Protein AF-A0A6N8JD54-F1 (afdb_monomer)

Radius of gyration: 19.66 Å; Cα contacts (8 Å, |Δi|>4): 72; chains: 1; bounding box: 43×62×32 Å

Mean predicted aligned error: 12.99 Å

Sequence (89 aa):
MNEEFEPHPDYIKGFNEGYILIKHMPELSDKLPASMGNSERGQGFQAGKNQYILEREKQLPSWLKSDRLSSLDKEDQERGKDKNDLDKE

Structure (mmCIF, N/CA/C/O backbone):
data_AF-A0A6N8JD54-F1
#
_entry.id   AF-A0A6N8JD54-F1
#
loop_
_atom_site.group_PDB
_atom_site.id
_atom_site.type_symbol
_atom_site.label_atom_id
_atom_site.label_alt_id
_atom_site.label_comp_id
_atom_site.label_asym_id
_atom_site.label_entity_id
_atom_site.label_seq_id
_atom_site.pdbx_PDB_ins_code
_atom_site.Cartn_x
_atom_site.Cartn_y
_atom_site.Cartn_z
_atom_site.occupancy
_atom_site.B_iso_or_equiv
_atom_site.auth_seq_id
_atom_site.auth_comp_id
_atom_site.auth_asym_id
_atom_site.auth_atom_id
_atom_site.pdbx_PDB_model_num
ATOM 1 N N . MET A 1 1 ? 27.090 9.397 9.526 1.00 41.78 1 MET A N 1
ATOM 2 C CA . MET A 1 1 ? 26.706 9.975 8.226 1.00 41.78 1 MET A CA 1
ATOM 3 C C . MET A 1 1 ? 25.238 9.655 8.054 1.00 41.78 1 MET A C 1
ATOM 5 O O . MET A 1 1 ? 24.910 8.478 8.030 1.00 41.78 1 MET A O 1
ATOM 9 N N . ASN A 1 2 ? 24.367 10.664 8.078 1.00 57.81 2 ASN A N 1
ATOM 10 C CA . ASN A 1 2 ? 22.983 10.478 7.653 1.00 57.81 2 ASN A CA 1
ATOM 11 C C . ASN A 1 2 ? 23.027 10.523 6.130 1.00 57.81 2 ASN A C 1
ATOM 13 O O . ASN A 1 2 ? 23.062 11.607 5.556 1.00 57.81 2 ASN A O 1
ATOM 17 N N . GLU A 1 3 ? 23.158 9.365 5.493 1.00 62.66 3 GLU A N 1
ATOM 18 C CA . GLU A 1 3 ? 22.852 9.269 4.070 1.00 62.66 3 GLU A CA 1
ATOM 19 C C . GLU A 1 3 ? 21.348 9.513 3.946 1.00 62.66 3 GLU A C 1
ATOM 21 O O . GLU A 1 3 ? 20.537 8.726 4.438 1.00 62.66 3 GLU A O 1
ATOM 26 N N . GLU A 1 4 ? 20.973 10.663 3.388 1.00 68.00 4 GLU A N 1
ATOM 27 C CA . GLU A 1 4 ? 19.595 10.926 2.990 1.00 68.00 4 GLU A CA 1
ATOM 28 C C . GLU A 1 4 ? 19.241 9.909 1.904 1.00 68.00 4 GLU A C 1
ATOM 30 O O . GLU A 1 4 ? 19.660 10.020 0.755 1.00 68.00 4 GLU A O 1
ATOM 35 N N . PHE A 1 5 ? 18.529 8.852 2.297 1.00 76.19 5 PHE A N 1
ATOM 36 C CA . PHE A 1 5 ? 17.985 7.886 1.357 1.00 76.19 5 PHE A CA 1
ATOM 37 C C . PHE A 1 5 ? 16.847 8.563 0.595 1.00 76.19 5 PHE A C 1
ATOM 39 O O . PHE A 1 5 ? 15.723 8.664 1.094 1.00 76.19 5 PHE A O 1
ATOM 46 N N . GLU A 1 6 ? 17.146 9.055 -0.603 1.00 83.31 6 GLU A N 1
ATOM 47 C CA . GLU A 1 6 ? 16.114 9.490 -1.533 1.00 83.31 6 GLU A CA 1
ATOM 48 C C . GLU A 1 6 ? 15.400 8.252 -2.097 1.00 83.31 6 GLU A C 1
ATOM 50 O O . GLU A 1 6 ? 16.034 7.410 -2.741 1.00 83.31 6 GLU A O 1
ATOM 55 N N . PRO A 1 7 ? 14.085 8.094 -1.855 1.00 85.19 7 PRO A N 1
ATOM 56 C CA . PRO A 1 7 ? 13.347 6.961 -2.389 1.00 85.19 7 PRO A CA 1
ATOM 57 C C . PRO A 1 7 ? 13.286 7.028 -3.916 1.00 85.19 7 PRO A C 1
ATOM 59 O O . PRO A 1 7 ? 13.255 8.105 -4.515 1.00 85.19 7 PRO A O 1
ATOM 62 N N . HIS A 1 8 ? 13.206 5.858 -4.552 1.00 92.62 8 HIS A N 1
ATOM 63 C CA . HIS A 1 8 ? 13.124 5.762 -6.004 1.00 92.62 8 HIS A CA 1
ATOM 64 C C 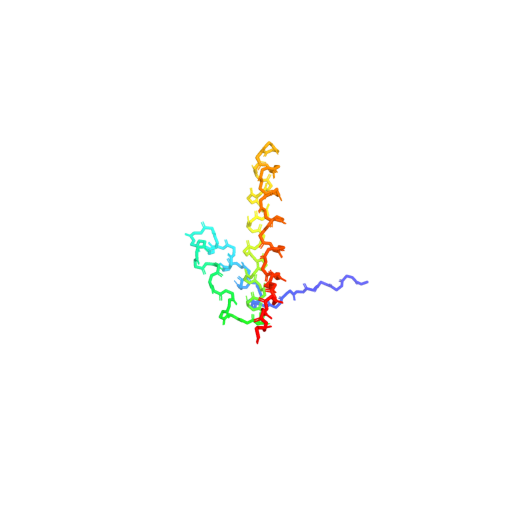. HIS A 1 8 ? 11.949 6.610 -6.548 1.00 92.62 8 HIS A C 1
ATOM 66 O O . HIS A 1 8 ? 10.849 6.562 -5.989 1.00 92.62 8 HIS A O 1
ATOM 72 N N . PRO A 1 9 ? 12.101 7.357 -7.659 1.00 95.56 9 PRO A N 1
ATOM 73 C CA . PRO A 1 9 ? 11.035 8.224 -8.172 1.00 95.56 9 PRO A CA 1
ATOM 74 C C . PRO A 1 9 ? 9.709 7.496 -8.431 1.00 95.56 9 PRO A C 1
ATOM 76 O O . PRO A 1 9 ? 8.628 8.041 -8.195 1.00 95.56 9 PRO A O 1
ATOM 79 N N . ASP A 1 10 ? 9.777 6.244 -8.886 1.00 95.38 10 ASP A N 1
ATOM 80 C CA . ASP A 1 10 ? 8.579 5.432 -9.120 1.00 95.38 10 ASP A CA 1
ATOM 81 C C . ASP A 1 10 ? 7.910 4.968 -7.826 1.00 95.38 10 ASP A C 1
ATOM 83 O O . ASP A 1 10 ? 6.685 4.848 -7.798 1.00 95.38 10 ASP A O 1
ATOM 87 N N . TYR A 1 11 ? 8.676 4.789 -6.747 1.00 96.44 11 TYR A N 1
ATOM 88 C CA . TYR A 1 11 ? 8.117 4.560 -5.418 1.00 96.44 11 TYR A CA 1
ATOM 89 C C . TYR A 1 11 ? 7.294 5.771 -4.976 1.00 96.44 11 TYR A C 1
ATOM 91 O O . TYR A 1 11 ? 6.142 5.619 -4.575 1.00 96.44 11 TYR A O 1
ATOM 99 N N . ILE A 1 12 ? 7.835 6.986 -5.127 1.00 96.62 12 ILE A N 1
ATOM 100 C CA . ILE A 1 12 ? 7.133 8.230 -4.763 1.00 96.62 12 ILE A CA 1
ATOM 101 C C . ILE A 1 12 ? 5.820 8.365 -5.549 1.00 96.62 12 ILE A C 1
ATOM 103 O O . ILE A 1 12 ? 4.777 8.697 -4.981 1.00 96.62 12 ILE A O 1
ATOM 107 N N . LYS A 1 13 ? 5.845 8.080 -6.857 1.00 96.75 13 LYS A N 1
ATOM 108 C CA . LYS A 1 13 ? 4.632 8.095 -7.692 1.00 96.75 13 LYS A CA 1
ATOM 109 C C . LYS A 1 13 ? 3.616 7.064 -7.220 1.00 96.75 13 LYS A C 1
ATOM 111 O O . LYS A 1 13 ? 2.463 7.424 -6.996 1.00 96.75 13 LYS A O 1
ATOM 116 N N . GLY A 1 14 ? 4.057 5.821 -7.030 1.00 96.56 14 GLY A N 1
ATOM 117 C CA . GLY A 1 14 ? 3.213 4.747 -6.522 1.00 96.56 14 GLY A CA 1
ATOM 118 C C . GLY A 1 14 ? 2.562 5.130 -5.199 1.00 96.56 14 GLY A C 1
ATOM 119 O O . GLY A 1 14 ? 1.351 5.007 -5.056 1.00 96.56 14 GLY A O 1
ATOM 120 N N . PHE A 1 15 ? 3.335 5.689 -4.270 1.00 97.50 15 PHE A N 1
ATOM 121 C CA . PHE A 1 15 ? 2.853 6.156 -2.972 1.00 97.50 15 PHE A CA 1
ATOM 122 C C . PHE A 1 15 ? 1.705 7.150 -3.093 1.00 97.50 15 PHE A C 1
ATOM 124 O O . PHE A 1 15 ? 0.631 6.934 -2.527 1.00 97.50 15 PHE A O 1
ATOM 131 N N . ASN A 1 16 ? 1.895 8.207 -3.879 1.00 97.44 16 ASN A N 1
ATOM 132 C CA . ASN A 1 16 ? 0.858 9.214 -4.077 1.00 97.44 16 ASN A CA 1
ATOM 133 C C . ASN A 1 16 ? -0.398 8.612 -4.725 1.00 97.44 16 ASN A C 1
ATOM 135 O O . ASN A 1 16 ? -1.515 8.917 -4.307 1.00 97.44 16 ASN A O 1
ATOM 139 N N . GLU A 1 17 ? -0.229 7.724 -5.707 1.00 96.31 17 GLU A N 1
ATOM 140 C CA . GLU A 1 17 ? -1.340 7.023 -6.356 1.00 96.31 17 GLU A CA 1
ATOM 141 C C . GLU A 1 17 ? -2.117 6.152 -5.369 1.00 96.31 17 GLU A C 1
ATOM 143 O O . GLU A 1 17 ? -3.340 6.253 -5.306 1.00 96.31 17 GLU A O 1
ATOM 148 N N . GLY A 1 18 ? -1.424 5.340 -4.5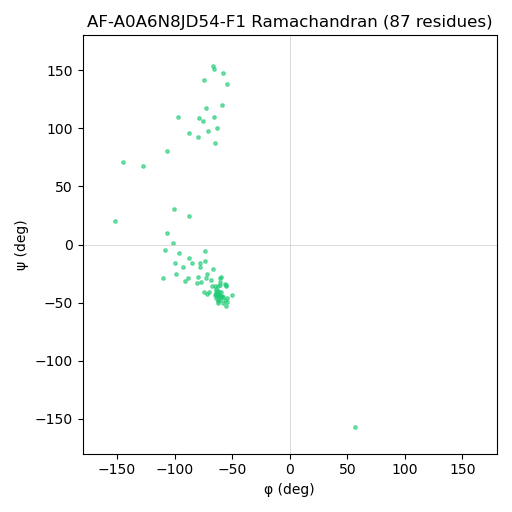68 1.00 96.44 18 GLY A N 1
ATOM 149 C CA . GLY A 1 18 ? -2.035 4.470 -3.565 1.00 96.44 18 GLY A CA 1
ATOM 150 C C . GLY A 1 18 ? -2.831 5.255 -2.532 1.00 96.44 18 GLY A C 1
ATOM 151 O O . GLY A 1 18 ? -3.984 4.917 -2.260 1.00 96.44 18 GLY A O 1
ATOM 152 N N . TYR A 1 19 ? -2.253 6.350 -2.033 1.00 97.56 19 TYR A N 1
ATOM 153 C CA . TYR A 1 19 ? -2.883 7.244 -1.060 1.00 97.56 19 TYR A CA 1
ATOM 154 C C . TYR A 1 19 ? -4.148 7.922 -1.614 1.00 97.56 19 TYR A C 1
ATOM 156 O O . TYR A 1 19 ? -5.182 7.991 -0.945 1.00 97.56 19 TYR A O 1
ATOM 164 N N . ILE A 1 20 ? -4.097 8.421 -2.852 1.00 97.38 20 ILE A N 1
ATOM 165 C CA . ILE A 1 20 ? -5.251 9.063 -3.497 1.00 97.38 20 ILE A CA 1
ATOM 166 C C . ILE A 1 20 ? -6.319 8.020 -3.834 1.00 97.38 20 ILE A C 1
ATOM 168 O O . ILE A 1 20 ? -7.513 8.268 -3.649 1.00 97.38 20 ILE A O 1
ATOM 172 N N . LEU A 1 21 ? -5.918 6.844 -4.311 1.00 96.44 21 LEU A N 1
ATOM 173 C CA . LEU A 1 21 ? -6.868 5.860 -4.801 1.00 96.44 21 LEU A CA 1
ATOM 174 C C . LEU A 1 21 ? -7.664 5.216 -3.672 1.00 96.44 21 LEU A C 1
ATOM 176 O O . LEU A 1 21 ? -8.877 5.122 -3.801 1.00 96.44 21 LEU A O 1
ATOM 180 N N . ILE A 1 22 ? -7.047 4.852 -2.544 1.00 95.94 22 ILE A N 1
ATOM 181 C CA . ILE A 1 22 ? -7.795 4.316 -1.392 1.00 95.94 22 ILE A CA 1
ATOM 182 C C . ILE A 1 22 ? -8.822 5.327 -0.857 1.00 95.94 22 ILE A C 1
ATOM 184 O O . ILE A 1 22 ? -9.907 4.948 -0.420 1.00 95.94 22 ILE A O 1
ATOM 188 N N . LYS A 1 23 ? -8.519 6.628 -0.951 1.00 94.25 23 LYS A N 1
ATOM 189 C CA . LYS A 1 23 ? -9.409 7.711 -0.517 1.00 94.25 23 LYS A CA 1
ATOM 190 C C . LYS A 1 23 ? -10.672 7.823 -1.373 1.00 94.25 23 LYS A C 1
ATOM 192 O O . LYS A 1 23 ? -11.716 8.199 -0.843 1.00 94.25 23 LYS A O 1
ATOM 197 N N . HIS A 1 24 ? -10.574 7.561 -2.676 1.00 96.62 24 HIS A N 1
ATOM 198 C CA . HIS A 1 24 ? -11.663 7.800 -3.630 1.00 96.62 24 HIS A CA 1
ATOM 199 C C . HIS A 1 24 ? -12.301 6.519 -4.183 1.00 96.62 24 HIS A C 1
ATOM 201 O O . HIS A 1 24 ? -13.476 6.531 -4.535 1.00 96.62 24 HIS A O 1
ATOM 207 N N . MET A 1 25 ? -11.542 5.428 -4.268 1.00 95.19 25 MET A N 1
ATOM 208 C CA . MET A 1 25 ? -11.923 4.151 -4.878 1.00 95.19 25 MET A CA 1
ATOM 209 C C . MET A 1 25 ? -11.307 2.970 -4.100 1.00 95.19 25 MET A C 1
ATOM 211 O O . MET A 1 25 ? -10.393 2.304 -4.600 1.00 95.19 25 MET A O 1
ATOM 215 N N . PRO A 1 26 ? -11.784 2.686 -2.874 1.00 91.88 26 PRO A N 1
ATOM 216 C CA . PRO A 1 26 ? -11.163 1.694 -2.000 1.00 91.88 26 PRO A CA 1
ATOM 217 C C . PRO A 1 26 ? -11.158 0.280 -2.592 1.00 91.88 26 PRO A C 1
ATOM 219 O O . PRO A 1 26 ? -10.113 -0.362 -2.625 1.00 91.88 26 PRO A O 1
ATOM 222 N N . GLU A 1 27 ? -12.269 -0.160 -3.188 1.00 91.56 27 GLU A N 1
ATOM 223 C CA . GLU A 1 27 ? -12.362 -1.493 -3.803 1.00 91.56 27 GLU A CA 1
ATOM 224 C C . GLU A 1 27 ? -11.351 -1.707 -4.938 1.00 91.56 27 GLU A C 1
ATOM 226 O O . GLU A 1 27 ? -10.853 -2.815 -5.147 1.00 91.56 27 GLU A O 1
ATOM 231 N N . LEU A 1 28 ? -11.052 -0.649 -5.696 1.00 90.62 28 LEU A N 1
ATOM 232 C CA . LEU A 1 28 ? -10.057 -0.703 -6.762 1.00 90.62 28 LEU A CA 1
ATOM 233 C C . LEU A 1 28 ? -8.641 -0.732 -6.177 1.00 90.62 28 LEU A C 1
ATOM 235 O O . LEU A 1 28 ? -7.794 -1.496 -6.644 1.00 90.62 28 LEU A O 1
ATOM 239 N N . SER A 1 29 ? -8.401 0.065 -5.134 1.00 92.12 29 SER A N 1
ATOM 240 C CA . SER A 1 29 ? -7.132 0.093 -4.403 1.00 92.12 29 SER A CA 1
ATOM 241 C C . SER A 1 29 ? -6.789 -1.254 -3.757 1.00 92.12 29 SER A C 1
ATOM 243 O O . SER A 1 29 ? -5.613 -1.592 -3.650 1.00 92.12 29 SER A O 1
ATOM 245 N N . ASP A 1 30 ? -7.786 -2.064 -3.400 1.00 89.94 30 ASP A N 1
ATOM 246 C CA . ASP A 1 30 ? -7.571 -3.411 -2.860 1.00 89.94 30 ASP A CA 1
ATOM 247 C C . ASP A 1 30 ? -7.197 -4.448 -3.925 1.00 89.94 30 ASP A C 1
ATOM 249 O O . ASP A 1 30 ? -6.419 -5.360 -3.649 1.00 89.94 30 ASP A O 1
ATOM 253 N N . LYS A 1 31 ? -7.701 -4.302 -5.155 1.00 90.75 31 LYS A N 1
ATOM 254 C CA . LYS A 1 31 ? -7.485 -5.275 -6.243 1.00 90.75 31 LYS A CA 1
ATOM 255 C C . LYS A 1 31 ? -6.214 -5.009 -7.052 1.00 90.75 31 LYS A C 1
ATOM 257 O O . LYS A 1 31 ? -5.617 -5.941 -7.586 1.00 90.75 31 LYS A O 1
ATOM 262 N N . LEU A 1 32 ? -5.785 -3.751 -7.147 1.00 87.38 32 LEU A N 1
ATOM 263 C CA . LEU A 1 32 ? -4.611 -3.352 -7.933 1.00 87.38 32 LEU A CA 1
ATOM 264 C C . LEU A 1 32 ? -3.268 -3.951 -7.475 1.00 87.38 32 LEU A C 1
ATOM 266 O O . LEU A 1 32 ? -2.496 -4.345 -8.355 1.00 87.38 32 LEU A O 1
ATOM 270 N N . PRO A 1 33 ? -2.960 -4.072 -6.167 1.00 86.75 33 PRO A N 1
ATOM 271 C CA . PRO A 1 33 ? -1.662 -4.559 -5.703 1.00 86.75 33 PRO A CA 1
ATOM 272 C C . PRO A 1 33 ? -1.289 -5.941 -6.248 1.00 86.75 33 PRO A C 1
ATOM 274 O O . PRO A 1 33 ? -0.125 -6.173 -6.560 1.00 86.75 33 PRO A O 1
ATOM 277 N N . ALA A 1 34 ? -2.276 -6.823 -6.449 1.00 86.12 34 ALA A N 1
ATOM 278 C CA . ALA A 1 34 ? -2.069 -8.155 -7.018 1.00 86.12 34 ALA A CA 1
ATOM 279 C C . ALA A 1 34 ? -1.463 -8.119 -8.435 1.00 86.12 34 ALA A C 1
ATOM 281 O O . ALA A 1 34 ? -0.759 -9.042 -8.831 1.00 86.12 34 ALA A O 1
ATOM 282 N N . SER A 1 35 ? -1.714 -7.046 -9.191 1.00 87.19 35 SER A N 1
ATOM 283 C CA . SER A 1 35 ? -1.221 -6.876 -10.565 1.00 87.19 35 SER A CA 1
ATOM 284 C C . SER A 1 35 ? 0.111 -6.124 -10.664 1.00 87.19 35 SER A C 1
ATOM 286 O O . SER A 1 35 ? 0.799 -6.232 -11.675 1.00 87.19 35 SER A O 1
ATOM 288 N N . MET A 1 36 ? 0.494 -5.367 -9.629 1.00 85.62 36 MET A N 1
ATOM 289 C CA . MET A 1 36 ? 1.679 -4.494 -9.651 1.00 8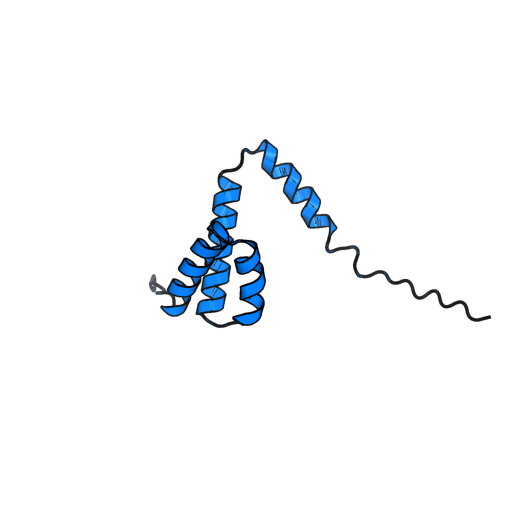5.62 36 MET A CA 1
ATOM 290 C C . MET A 1 36 ? 2.992 -5.210 -9.294 1.00 85.62 36 MET A C 1
ATOM 292 O O . MET A 1 36 ? 4.076 -4.681 -9.567 1.00 85.62 36 MET A O 1
ATOM 296 N N . GLY A 1 37 ? 2.902 -6.402 -8.693 1.00 84.81 37 GLY A N 1
ATOM 297 C CA . GLY A 1 37 ? 4.055 -7.185 -8.246 1.00 84.81 37 GLY A CA 1
ATOM 298 C C . GLY A 1 37 ? 4.962 -6.426 -7.269 1.00 84.81 37 GLY A C 1
ATOM 299 O O . GLY A 1 37 ? 4.553 -5.454 -6.638 1.00 84.81 37 GLY A O 1
ATOM 300 N N . ASN A 1 38 ? 6.227 -6.846 -7.182 1.00 89.44 38 ASN A N 1
ATOM 301 C CA . ASN A 1 38 ? 7.228 -6.257 -6.279 1.00 89.44 38 ASN A CA 1
ATOM 302 C C . ASN A 1 38 ? 7.982 -5.061 -6.890 1.00 89.44 38 ASN A C 1
ATOM 304 O O . ASN A 1 38 ? 9.114 -4.782 -6.499 1.00 89.44 38 ASN A O 1
ATOM 308 N N . SER A 1 39 ? 7.387 -4.368 -7.863 1.00 93.19 39 SER A N 1
ATOM 309 C CA . SER A 1 39 ? 7.992 -3.176 -8.469 1.00 93.19 39 SER A CA 1
ATOM 310 C C . SER A 1 39 ? 8.095 -2.021 -7.464 1.00 93.19 39 SER A C 1
ATOM 312 O O . SER A 1 39 ? 7.269 -1.922 -6.559 1.00 93.19 39 SER A O 1
ATOM 314 N N . GLU A 1 40 ? 9.052 -1.105 -7.653 1.00 94.69 40 GLU A N 1
ATOM 315 C CA . GLU A 1 40 ? 9.199 0.114 -6.828 1.00 94.69 40 GLU A CA 1
ATOM 316 C C . GLU A 1 40 ? 7.878 0.886 -6.707 1.00 94.69 40 GLU A C 1
ATOM 318 O O . GLU A 1 40 ? 7.449 1.269 -5.619 1.00 94.69 40 GLU A O 1
ATOM 323 N N . ARG A 1 41 ? 7.165 1.029 -7.831 1.00 94.31 41 ARG A N 1
ATOM 324 C CA . ARG A 1 41 ? 5.837 1.649 -7.870 1.00 94.31 41 ARG A CA 1
ATOM 325 C C . ARG A 1 41 ? 4.795 0.858 -7.082 1.00 94.31 41 ARG A C 1
ATOM 327 O O . ARG A 1 41 ? 4.000 1.463 -6.373 1.00 94.31 41 ARG A O 1
ATOM 334 N N . GLY A 1 42 ? 4.791 -0.472 -7.190 1.00 95.00 42 GLY A N 1
ATOM 335 C CA . GLY A 1 42 ? 3.880 -1.339 -6.437 1.00 95.00 42 GLY A CA 1
ATOM 336 C C . GLY A 1 42 ? 4.103 -1.255 -4.926 1.00 95.00 42 GLY A C 1
ATOM 337 O O . GLY A 1 42 ? 3.141 -1.124 -4.168 1.00 95.00 42 GLY A O 1
ATOM 338 N N . GLN A 1 43 ? 5.365 -1.244 -4.491 1.00 95.19 43 GLN A N 1
ATOM 339 C CA . GLN A 1 4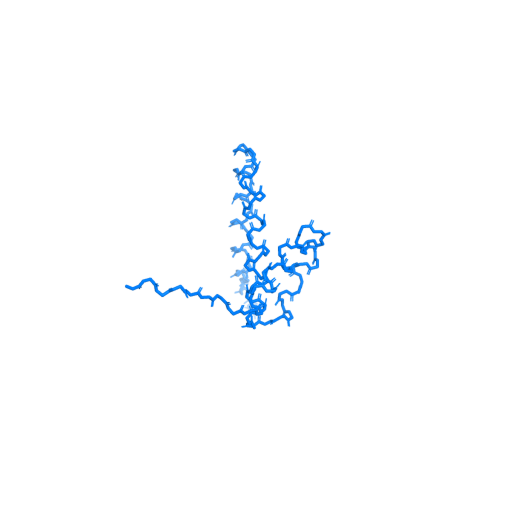3 ? 5.732 -1.064 -3.084 1.00 95.19 43 GLN A CA 1
ATOM 340 C C . GLN A 1 43 ? 5.311 0.318 -2.573 1.00 95.19 43 GLN A C 1
ATOM 342 O O . GLN A 1 43 ? 4.659 0.419 -1.531 1.00 95.19 43 GLN A O 1
ATOM 347 N N . GLY A 1 44 ? 5.592 1.368 -3.352 1.00 96.12 44 GLY A N 1
ATOM 348 C CA . GLY A 1 44 ? 5.128 2.723 -3.068 1.00 96.12 44 GLY A CA 1
ATOM 349 C C . GLY A 1 44 ? 3.614 2.772 -2.904 1.00 96.12 44 GLY A C 1
ATOM 350 O O . GLY A 1 44 ? 3.116 3.261 -1.894 1.00 96.12 44 GLY A O 1
ATOM 351 N N . PHE A 1 45 ? 2.874 2.190 -3.848 1.00 96.88 45 PHE A N 1
ATOM 352 C CA . PHE A 1 45 ? 1.413 2.144 -3.830 1.00 96.88 45 PHE A CA 1
ATOM 353 C C . PHE A 1 45 ? 0.850 1.508 -2.561 1.00 96.88 45 PHE A C 1
ATOM 355 O O . PHE A 1 45 ? -0.034 2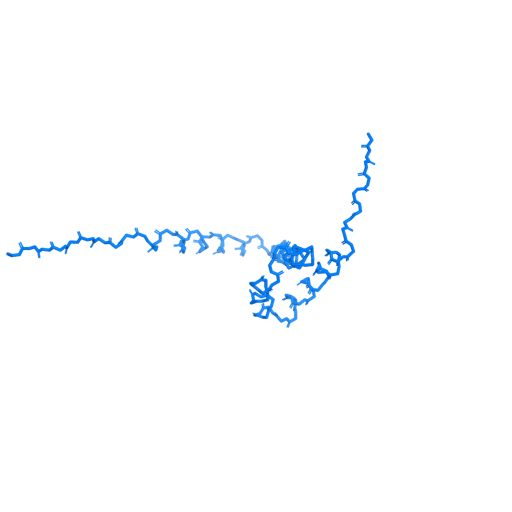.086 -1.924 1.00 96.88 45 PHE A O 1
ATOM 362 N N . GLN A 1 46 ? 1.379 0.352 -2.157 1.00 95.44 46 GLN A N 1
ATOM 363 C CA . GLN A 1 46 ? 0.957 -0.297 -0.915 1.00 95.44 46 GLN A CA 1
ATOM 364 C C . GLN A 1 46 ? 1.253 0.580 0.307 1.00 95.44 46 GLN A C 1
ATOM 366 O O . GLN A 1 46 ? 0.384 0.748 1.164 1.00 95.44 46 GLN A O 1
ATOM 371 N N . ALA A 1 47 ? 2.439 1.192 0.368 1.00 95.94 47 ALA A N 1
ATOM 372 C CA . ALA A 1 47 ? 2.812 2.082 1.463 1.00 95.94 47 ALA A CA 1
ATOM 373 C C . ALA A 1 47 ? 1.887 3.309 1.556 1.00 95.94 47 ALA A C 1
ATOM 375 O O . ALA A 1 47 ? 1.404 3.632 2.642 1.00 95.94 47 ALA A O 1
ATOM 376 N N . GLY A 1 48 ? 1.573 3.949 0.427 1.00 96.25 48 GLY A N 1
ATOM 377 C CA . GLY A 1 48 ? 0.666 5.099 0.370 1.00 96.25 48 GLY A CA 1
ATOM 378 C C . GLY A 1 48 ? -0.760 4.755 0.793 1.00 96.25 48 GLY A C 1
ATOM 379 O O . GLY A 1 48 ? -1.374 5.481 1.579 1.00 96.25 48 GLY A O 1
ATOM 380 N N . LYS A 1 49 ? -1.269 3.604 0.343 1.00 95.62 49 LYS A N 1
ATOM 381 C CA . LYS A 1 49 ? -2.562 3.071 0.790 1.00 95.62 49 LYS A CA 1
ATOM 382 C C . LYS A 1 49 ? -2.578 2.865 2.310 1.00 95.62 49 LYS A C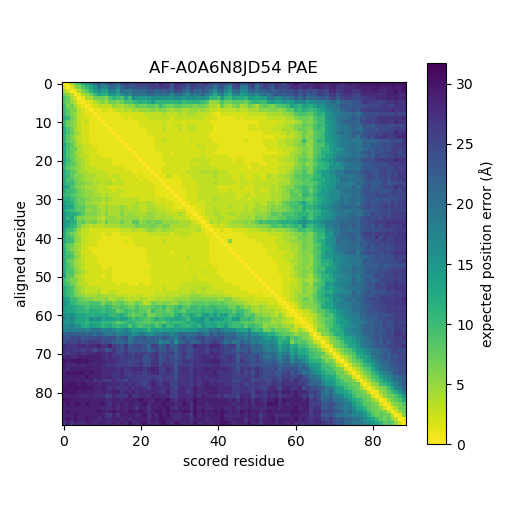 1
ATOM 384 O O . LYS A 1 49 ? -3.497 3.326 2.987 1.00 95.62 49 L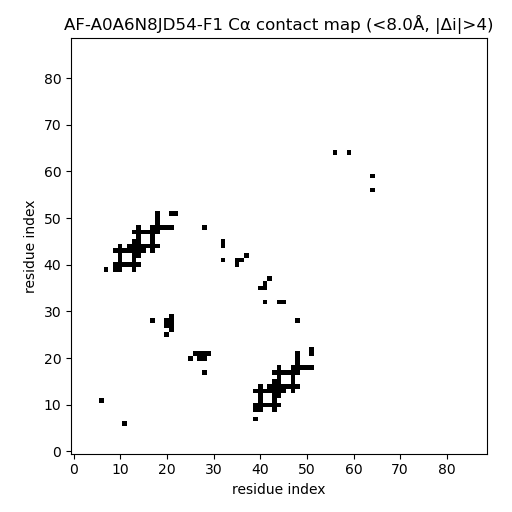YS A O 1
ATOM 389 N N . ASN A 1 50 ? -1.562 2.193 2.848 1.00 95.06 50 ASN A N 1
ATOM 390 C CA . ASN A 1 50 ? -1.479 1.882 4.276 1.00 95.06 50 ASN A CA 1
ATOM 391 C C . ASN A 1 50 ? -1.369 3.152 5.127 1.00 95.06 50 ASN A C 1
ATOM 393 O O . ASN A 1 50 ? -2.016 3.251 6.169 1.00 95.06 50 ASN A O 1
ATOM 397 N N . GLN A 1 51 ? -0.619 4.152 4.657 1.00 96.31 51 GLN A N 1
ATOM 398 C CA . GLN A 1 51 ? -0.509 5.445 5.326 1.00 96.31 51 GLN A CA 1
ATOM 399 C C . GLN A 1 51 ? -1.881 6.115 5.495 1.00 96.31 51 GLN A C 1
ATOM 401 O O . GLN A 1 51 ? -2.204 6.580 6.589 1.00 96.31 51 GLN A O 1
ATOM 406 N N . TYR A 1 52 ? -2.717 6.119 4.453 1.00 95.12 52 TYR A N 1
ATOM 407 C CA . TYR A 1 52 ? -4.071 6.668 4.546 1.00 95.12 52 TYR A CA 1
ATOM 408 C C . TYR A 1 52 ? -4.926 5.930 5.585 1.00 95.12 52 TYR A C 1
ATOM 410 O O . TYR A 1 52 ? -5.623 6.565 6.379 1.00 95.12 52 TYR A O 1
ATOM 418 N N . ILE A 1 53 ? -4.871 4.594 5.606 1.00 92.56 53 ILE A N 1
ATOM 419 C CA . ILE A 1 53 ? -5.630 3.774 6.563 1.00 92.56 53 ILE A CA 1
ATOM 420 C C . ILE A 1 53 ? -5.211 4.116 7.997 1.00 92.56 53 ILE A C 1
ATOM 422 O O . ILE A 1 53 ? -6.066 4.425 8.827 1.00 92.56 53 ILE A O 1
ATOM 426 N N . LEU A 1 54 ? -3.905 4.176 8.266 1.00 93.06 54 LEU A N 1
ATOM 427 C CA . LEU A 1 54 ? -3.375 4.545 9.581 1.00 93.06 54 LEU A CA 1
ATOM 428 C C . LEU A 1 54 ? -3.812 5.950 10.014 1.00 93.06 54 LEU A C 1
ATOM 430 O O . LEU A 1 54 ? -4.155 6.173 11.176 1.00 93.06 54 LEU A O 1
ATOM 434 N N . GLU A 1 55 ? -3.815 6.919 9.099 1.00 92.81 55 GLU A N 1
ATOM 435 C CA . GLU A 1 55 ? -4.297 8.274 9.384 1.00 92.81 55 GLU A CA 1
ATOM 436 C C . GLU A 1 55 ? -5.789 8.290 9.720 1.00 92.81 55 GLU A C 1
ATOM 438 O O . GLU A 1 55 ? -6.205 8.975 10.661 1.00 92.81 55 GLU A O 1
ATOM 443 N N . ARG A 1 56 ? -6.596 7.496 9.009 1.00 88.81 56 ARG A N 1
ATOM 444 C CA . ARG A 1 56 ? -8.023 7.340 9.304 1.00 88.81 56 ARG A CA 1
ATOM 445 C C . ARG A 1 56 ? -8.258 6.697 10.660 1.00 88.81 56 ARG A C 1
ATOM 447 O O . ARG A 1 56 ? -9.088 7.191 11.417 1.00 88.81 56 ARG A O 1
ATOM 454 N N . GLU A 1 57 ? -7.510 5.659 11.005 1.00 84.75 57 GLU A N 1
ATOM 455 C CA . GLU A 1 57 ? -7.613 4.994 12.306 1.00 84.75 57 GLU A CA 1
ATOM 456 C C . GLU A 1 57 ? -7.198 5.905 13.463 1.00 84.75 57 GLU A C 1
ATOM 458 O O . GLU A 1 57 ? -7.816 5.888 14.534 1.00 84.75 57 GLU A O 1
ATOM 463 N N . LYS A 1 58 ? -6.194 6.766 13.258 1.00 84.56 58 LYS A N 1
ATOM 464 C CA . LYS A 1 58 ? -5.807 7.786 14.244 1.00 84.56 58 LYS A CA 1
ATOM 465 C C . LYS A 1 58 ? -6.933 8.785 14.513 1.00 84.56 58 LYS A C 1
ATOM 467 O O . LYS A 1 58 ? -7.094 9.172 15.669 1.00 84.56 58 LYS A O 1
ATOM 472 N N . GLN A 1 59 ? -7.727 9.138 13.499 1.00 83.81 59 GLN A N 1
ATOM 473 C CA . GLN A 1 59 ? -8.862 10.067 13.611 1.00 83.81 59 GLN A CA 1
ATOM 474 C C . GLN A 1 59 ? -10.089 9.478 14.322 1.00 83.81 59 GLN A C 1
ATOM 476 O O . GLN A 1 59 ? -10.989 10.228 14.700 1.00 83.81 59 GLN A O 1
ATOM 481 N N . LEU A 1 60 ? -10.156 8.159 14.517 1.00 79.94 60 LEU A N 1
ATOM 482 C CA . LEU A 1 60 ? -11.291 7.548 15.200 1.00 79.94 60 LEU A CA 1
ATOM 483 C C . LEU A 1 60 ? -11.228 7.801 16.717 1.00 79.94 60 LEU A C 1
ATOM 485 O O . LEU A 1 60 ? -10.147 7.728 17.309 1.00 79.94 60 LEU A O 1
ATOM 489 N N . PRO A 1 6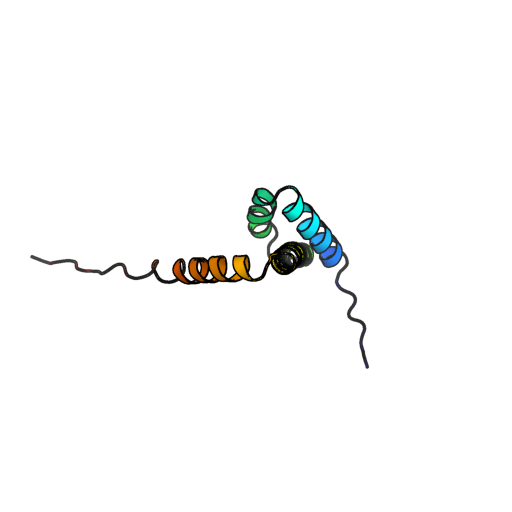1 ? -12.369 8.044 17.381 1.00 81.69 61 PRO A N 1
ATOM 490 C CA . PRO A 1 61 ? -12.440 8.060 18.838 1.00 81.69 61 PRO A CA 1
ATOM 491 C C . PRO A 1 61 ? -11.980 6.727 19.445 1.00 81.69 61 PRO A C 1
ATOM 493 O O . PRO A 1 61 ? -12.208 5.666 18.866 1.00 81.69 61 PRO A O 1
ATOM 496 N N . SER A 1 62 ? -11.370 6.766 20.634 1.00 78.31 62 SER A N 1
ATOM 497 C CA . SER A 1 62 ? -10.823 5.577 21.314 1.00 78.31 62 SER A CA 1
ATOM 498 C C . SER A 1 62 ? -11.851 4.461 21.522 1.00 78.31 62 SER A C 1
ATOM 500 O O . SER A 1 62 ? -11.509 3.292 21.380 1.00 78.31 62 SER A O 1
ATOM 502 N N . TRP A 1 63 ? -13.112 4.812 21.776 1.00 79.69 63 TRP A N 1
ATOM 503 C CA . TRP A 1 63 ? -14.201 3.852 21.972 1.00 79.69 63 TRP A CA 1
ATOM 504 C C . TRP A 1 63 ? -14.555 3.042 20.714 1.00 79.69 63 TRP A C 1
ATOM 506 O O . TRP A 1 63 ? -15.112 1.962 20.840 1.00 79.69 63 TRP A O 1
ATOM 516 N N . LEU A 1 64 ? -14.201 3.514 19.514 1.00 75.62 64 LEU A N 1
ATOM 517 C CA . LEU A 1 64 ? -14.458 2.813 18.249 1.00 75.62 64 LEU A CA 1
ATOM 518 C C . LEU A 1 64 ? -13.251 1.979 17.771 1.00 75.62 64 LEU A C 1
ATOM 520 O O . LEU A 1 64 ? -13.343 1.259 16.776 1.00 75.62 64 LEU A O 1
ATOM 524 N N . LYS A 1 65 ? -12.095 2.090 18.442 1.00 72.06 65 LYS A N 1
ATOM 525 C CA . LYS A 1 65 ? -10.874 1.343 18.084 1.00 72.06 65 LYS A CA 1
ATOM 526 C C . LYS A 1 65 ? -10.899 -0.093 18.613 1.00 72.06 65 LYS A C 1
ATOM 528 O O . LYS A 1 65 ? -10.396 -0.989 17.943 1.00 72.06 65 LYS A O 1
ATOM 533 N N . SER A 1 66 ? -11.519 -0.317 19.772 1.00 64.06 66 SER A N 1
ATOM 534 C CA . SER A 1 66 ? -11.555 -1.624 20.443 1.00 64.06 66 SER A CA 1
ATOM 535 C C . SER A 1 66 ? -12.389 -2.677 19.702 1.00 64.06 66 SER A C 1
ATOM 537 O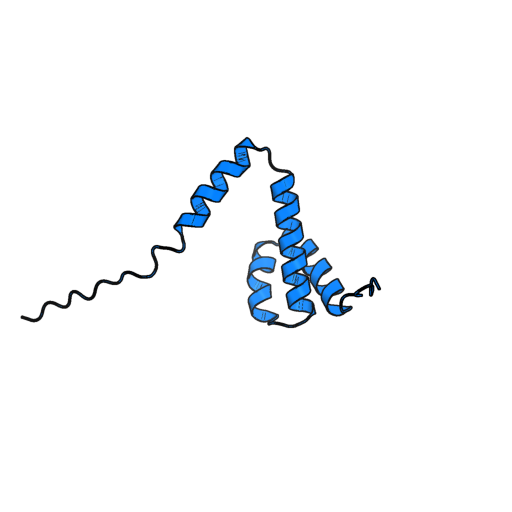 O . SER A 1 66 ? -12.051 -3.857 19.740 1.00 64.06 66 SER A O 1
ATOM 539 N N . ASP A 1 67 ? -13.436 -2.259 18.982 1.00 59.81 67 ASP A N 1
ATOM 540 C CA . ASP A 1 67 ? -14.364 -3.188 18.318 1.00 59.81 67 ASP A CA 1
ATOM 541 C C . ASP A 1 67 ? -13.824 -3.788 17.010 1.00 59.81 67 ASP A C 1
ATOM 543 O O . ASP A 1 67 ? -14.311 -4.826 16.577 1.00 59.81 67 ASP A O 1
ATOM 547 N N . ARG A 1 68 ? -12.807 -3.185 16.376 1.00 58.22 68 ARG A N 1
ATOM 548 C CA . ARG A 1 68 ? -12.263 -3.691 15.096 1.00 58.22 68 ARG A CA 1
ATOM 549 C C . ARG A 1 68 ? -11.117 -4.682 15.255 1.00 58.22 68 ARG A C 1
ATOM 551 O O . ARG A 1 68 ? -10.969 -5.578 14.433 1.00 58.22 68 ARG A O 1
ATOM 558 N N . LEU A 1 69 ? -10.317 -4.541 16.311 1.00 55.09 69 LEU A N 1
ATOM 559 C CA . LEU A 1 69 ? -9.207 -5.461 16.574 1.00 55.09 69 LEU A CA 1
ATOM 560 C C . LEU A 1 69 ? -9.705 -6.838 17.040 1.00 55.09 69 LEU A C 1
ATOM 562 O O . LEU A 1 69 ? -9.048 -7.838 16.796 1.00 55.09 69 LEU A O 1
ATOM 566 N N . SER A 1 70 ? -10.902 -6.921 17.631 1.00 54.59 70 SER A N 1
ATOM 567 C CA . SER A 1 70 ? -11.477 -8.197 18.072 1.00 54.59 70 SER A CA 1
ATOM 568 C C . SER A 1 70 ? -12.092 -9.043 16.946 1.00 54.59 70 SER A C 1
ATOM 570 O O . SER A 1 70 ? -12.326 -10.237 17.157 1.00 54.59 70 SER A O 1
ATOM 572 N N . SER A 1 71 ? -12.353 -8.462 15.763 1.00 51.72 71 SER A N 1
ATOM 573 C CA . SER A 1 71 ? -12.933 -9.186 14.620 1.00 51.72 71 SER A CA 1
ATOM 574 C C . SER A 1 71 ? -11.904 -9.640 13.583 1.00 51.72 71 SER A C 1
ATOM 576 O O . SER A 1 71 ? -12.165 -10.615 12.889 1.00 51.72 71 SER A O 1
ATOM 578 N N . LEU A 1 72 ? -10.748 -8.975 13.474 1.00 49.47 72 LEU A N 1
ATOM 579 C CA . LEU A 1 72 ? -9.703 -9.343 12.505 1.00 49.47 72 LEU A CA 1
ATOM 580 C C . LEU A 1 72 ? -8.838 -10.528 12.969 1.00 49.47 72 LEU A C 1
ATOM 582 O O . LEU A 1 72 ? -8.403 -11.315 12.137 1.00 49.47 72 LEU A O 1
ATOM 586 N N . ASP A 1 73 ? -8.677 -10.732 14.279 1.00 48.84 73 ASP A N 1
ATOM 587 C CA . ASP A 1 73 ? -7.915 -11.872 14.822 1.00 48.84 73 ASP A CA 1
ATOM 588 C C . ASP A 1 73 ? -8.646 -13.228 14.701 1.00 48.84 73 ASP A C 1
ATOM 590 O O . ASP A 1 73 ? -8.082 -14.270 15.037 1.00 48.84 73 ASP A O 1
ATOM 594 N N . LYS A 1 74 ? -9.905 -13.252 14.235 1.00 50.78 74 LYS A N 1
ATOM 595 C CA . LYS A 1 74 ? -10.707 -14.488 14.152 1.00 50.78 74 LYS A CA 1
ATOM 596 C C . LYS A 1 74 ? -10.775 -15.126 12.767 1.00 50.78 74 LYS A C 1
ATOM 598 O O . LYS A 1 74 ? -11.134 -16.296 12.687 1.00 50.78 74 LYS A O 1
ATOM 603 N N . GLU A 1 75 ? -10.426 -14.422 11.691 1.00 47.47 75 GLU A N 1
ATOM 604 C CA . GLU A 1 75 ? -10.608 -14.966 10.333 1.00 47.47 75 GLU A CA 1
ATOM 605 C C . GLU A 1 75 ? -9.430 -15.816 9.821 1.00 47.47 75 GLU A C 1
ATOM 607 O O . GLU A 1 75 ? -9.607 -16.563 8.860 1.00 47.47 75 GLU A O 1
ATOM 612 N N . ASP A 1 76 ? -8.273 -15.808 10.496 1.00 48.56 76 ASP A N 1
ATOM 613 C CA . ASP A 1 76 ? -7.071 -16.528 10.030 1.00 48.56 76 ASP A CA 1
ATOM 614 C C . ASP A 1 76 ? -6.785 -17.870 10.741 1.00 48.56 76 ASP A C 1
ATOM 616 O O . ASP A 1 76 ? -5.821 -18.555 10.403 1.00 48.56 76 ASP A O 1
ATOM 620 N N . GLN A 1 77 ? -7.621 -18.312 11.696 1.00 47.44 77 GLN A N 1
ATOM 621 C CA . GLN A 1 77 ? -7.410 -19.592 12.408 1.00 47.44 77 GLN A CA 1
ATOM 622 C C . GLN A 1 77 ? -8.385 -20.731 12.059 1.00 47.44 77 GLN A C 1
ATOM 624 O O . GLN A 1 77 ? -8.163 -21.863 12.493 1.00 47.44 77 GLN A O 1
ATOM 629 N N . GLU A 1 78 ? -9.414 -20.504 11.236 1.00 49.16 78 GLU A N 1
ATOM 630 C CA . GLU A 1 78 ? -10.420 -21.541 10.922 1.00 49.16 78 GLU A CA 1
ATOM 631 C C . GLU A 1 78 ? -10.318 -22.157 9.512 1.00 49.16 78 GLU A C 1
ATOM 633 O O . GLU A 1 78 ? -11.171 -22.948 9.121 1.00 49.16 78 GLU A O 1
ATOM 638 N N . ARG A 1 79 ? -9.255 -21.887 8.740 1.00 47.50 79 ARG A N 1
ATOM 639 C CA . ARG A 1 79 ? -9.063 -22.462 7.385 1.00 47.50 79 ARG A CA 1
ATOM 640 C C . ARG A 1 79 ? -8.099 -23.659 7.309 1.00 47.50 79 ARG A C 1
ATOM 642 O O . ARG A 1 79 ? -7.450 -23.854 6.287 1.00 47.50 79 ARG A O 1
ATOM 649 N N . GLY A 1 80 ? -7.992 -24.478 8.362 1.00 50.31 80 GLY A N 1
ATOM 650 C CA . GLY A 1 80 ? -6.961 -25.532 8.408 1.00 50.31 80 GLY A CA 1
ATOM 651 C C . GLY A 1 80 ? -7.240 -26.801 9.217 1.00 50.31 80 GLY A C 1
ATOM 652 O O . GLY A 1 80 ? -6.286 -27.484 9.577 1.00 50.31 80 GLY A O 1
ATOM 653 N N . LYS A 1 81 ? -8.494 -27.151 9.530 1.00 47.69 81 LYS A N 1
ATOM 654 C CA . LYS A 1 81 ? -8.815 -28.455 10.149 1.00 47.69 81 LYS A CA 1
ATOM 655 C C . LYS A 1 81 ? -9.906 -29.186 9.375 1.00 47.69 81 LYS A C 1
ATOM 657 O O . LYS A 1 81 ? -11.007 -29.378 9.877 1.00 47.69 81 LYS A O 1
ATOM 662 N N . ASP A 1 82 ? -9.565 -29.607 8.161 1.00 50.44 82 ASP A N 1
ATOM 663 C CA . ASP A 1 82 ? -10.283 -30.687 7.491 1.00 50.44 82 ASP A CA 1
ATOM 664 C C . ASP A 1 82 ? -9.845 -32.006 8.149 1.00 50.44 82 ASP A C 1
ATOM 666 O O . ASP A 1 82 ? -8.683 -32.417 8.067 1.00 50.44 82 ASP A O 1
ATOM 670 N N . LYS A 1 83 ? -10.737 -32.588 8.952 1.00 52.94 83 LYS A N 1
ATOM 671 C CA . LYS A 1 83 ? -10.516 -33.867 9.626 1.00 52.94 83 LYS A CA 1
ATOM 672 C C . LYS A 1 83 ? -10.742 -34.974 8.600 1.00 52.94 83 LYS A C 1
ATOM 674 O O . LYS A 1 83 ? -11.878 -35.249 8.234 1.00 52.94 83 LYS A O 1
ATOM 679 N N . ASN A 1 84 ? -9.662 -35.627 8.179 1.00 51.12 84 ASN A N 1
ATOM 680 C CA . ASN A 1 84 ? -9.726 -36.936 7.533 1.00 51.12 84 ASN A CA 1
ATOM 681 C C . ASN A 1 84 ? -10.255 -37.980 8.535 1.00 51.12 84 ASN A C 1
ATOM 683 O O . ASN A 1 84 ? -9.460 -38.657 9.180 1.00 51.12 84 ASN A O 1
ATOM 687 N N . ASP A 1 85 ? -11.574 -38.125 8.629 1.00 51.47 85 ASP A N 1
ATOM 688 C CA . ASP A 1 85 ? -12.229 -39.334 9.139 1.00 51.47 85 ASP A CA 1
ATOM 689 C C . ASP A 1 85 ? -12.847 -40.061 7.932 1.00 51.47 85 ASP A C 1
ATOM 691 O O . ASP A 1 85 ? -14.020 -39.910 7.601 1.00 51.47 85 ASP A O 1
ATOM 695 N N . LEU A 1 86 ? -12.000 -40.797 7.203 1.00 49.47 86 LEU A N 1
ATOM 696 C CA . LEU A 1 86 ? -12.448 -41.821 6.260 1.00 49.47 86 LEU A CA 1
ATOM 697 C C . LEU A 1 86 ? -12.603 -43.127 7.040 1.00 49.47 86 LEU A C 1
ATOM 699 O O . LEU A 1 86 ? -11.629 -43.859 7.230 1.00 49.47 86 LEU A O 1
ATOM 703 N N . ASP A 1 87 ? -13.831 -43.405 7.469 1.00 54.69 87 ASP A N 1
ATOM 704 C CA . ASP A 1 87 ? -14.254 -44.738 7.881 1.00 54.69 87 ASP A CA 1
ATOM 705 C C . ASP A 1 87 ? -14.055 -45.709 6.704 1.00 54.69 87 ASP A C 1
ATOM 707 O O . ASP A 1 87 ? -14.609 -45.528 5.616 1.00 54.69 87 ASP A O 1
ATOM 711 N N . LYS A 1 88 ? -13.222 -46.732 6.909 1.00 47.28 88 LYS A N 1
ATOM 712 C CA . LYS A 1 88 ? -13.190 -47.930 6.064 1.00 47.28 88 LYS A CA 1
ATOM 713 C C . LYS A 1 88 ? -14.024 -49.005 6.752 1.00 47.28 88 LYS A C 1
ATOM 715 O O . LYS A 1 88 ? -13.600 -49.518 7.787 1.00 47.28 88 LYS A O 1
ATOM 720 N N . GLU A 1 89 ? -15.176 -49.315 6.164 1.00 49.34 89 GLU A N 1
ATOM 721 C CA . GLU A 1 89 ? -15.865 -50.602 6.336 1.00 49.34 89 GLU A CA 1
ATOM 722 C C . GLU A 1 89 ? -15.088 -51.745 5.662 1.00 49.34 89 GLU A C 1
ATOM 724 O O . GLU A 1 89 ? -14.428 -51.496 4.621 1.00 49.34 89 GLU A O 1
#

Solvent-accessible surface area (backbone atoms only — not comparable to full-atom values): 5403 Å² total; per-residue (Å²): 131,89,75,81,79,77,73,56,71,49,20,57,51,19,17,54,50,21,32,54,33,41,74,77,40,47,75,57,51,68,58,48,58,82,76,46,55,90,38,57,33,31,50,18,18,53,52,20,32,49,50,48,52,54,53,54,58,68,72,48,58,76,85,68,55,62,69,55,63,70,59,63,76,60,72,80,75,75,86,78,78,84,78,89,78,78,83,80,132

pLDDT: mean 78.88, std 18.97, range [41.78, 97.56]

Secondary structure (DSSP, 8-state):
-----PPPHHHHHHHHHHHHHHHH-HHHHHHTHHHHTT-HHHHHHHHHHHHHHHHHHHHS-GGGTHHHHHHHTTSSSSSS---------

Foldseek 3Di:
DPPPPDQDPLLCVLLVCLLVCCVPPVVVSVPCLVVPPPDSSSNSNVNNVVVNVVVVLVPDDPVVNVVVVVPVVPPPPPPDDPDPPDDDD

Organism: NCBI:txid1031224

Nearest PDB structures (foldseek):
  2yqf-assembly1_A  TM=2.806E-01  e=1.503E+00  Homo sapiens
  7w3j-assembly1_d  TM=3.265E-01  e=8.468E+00  Homo sapiens